Protein AF-Q90717-F1 (afdb_monomer_lite)

Secondary structure (DSSP, 8-state):
--EEETTEEE---SS---------S-HHHHHHHHHHHHHHHTSPP-------EEEEEETTEEEEE-

Structure (mmCIF, N/CA/C/O backbone):
data_AF-Q90717-F1
#
_entry.id   AF-Q90717-F1
#
loop_
_atom_site.group_PDB
_atom_site.id
_atom_site.type_symbol
_atom_site.label_atom_id
_atom_site.label_alt_id
_atom_site.label_comp_id
_atom_site.label_asym_id
_a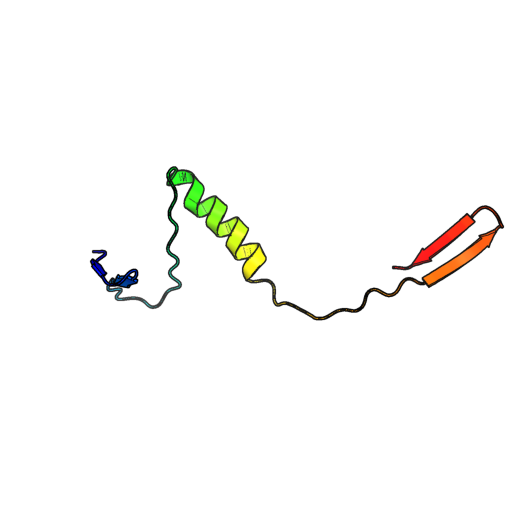tom_site.label_entity_id
_atom_site.label_seq_id
_atom_site.pdbx_PDB_ins_code
_atom_site.Cartn_x
_atom_site.Cartn_y
_atom_site.Cartn_z
_atom_site.occupancy
_atom_site.B_iso_or_equiv
_atom_site.auth_seq_id
_atom_site.auth_comp_id
_atom_site.auth_asym_id
_atom_site.auth_atom_id
_atom_site.pdbx_PDB_model_num
ATOM 1 N N . PRO A 1 1 ? 13.382 -2.047 -20.541 1.00 86.94 1 PRO A N 1
ATOM 2 C CA . PRO A 1 1 ? 12.274 -2.102 -21.529 1.00 86.94 1 PRO A CA 1
ATOM 3 C C . PRO A 1 1 ? 11.051 -2.739 -20.860 1.00 86.94 1 PRO A C 1
ATOM 5 O O . PRO A 1 1 ? 11.246 -3.665 -20.076 1.00 86.94 1 PRO A O 1
ATOM 8 N N . LEU A 1 2 ? 9.843 -2.228 -21.119 1.00 91.19 2 LEU A N 1
ATOM 9 C CA . LEU A 1 2 ? 8.588 -2.794 -20.611 1.00 91.19 2 LEU A CA 1
ATOM 10 C C . LEU A 1 2 ? 7.903 -3.560 -21.745 1.00 91.19 2 LEU A C 1
ATOM 12 O O . LEU A 1 2 ? 7.676 -2.989 -22.810 1.00 91.19 2 LEU A O 1
ATOM 16 N N . THR A 1 3 ? 7.602 -4.838 -21.527 1.00 94.50 3 THR A N 1
ATOM 17 C CA . THR A 1 3 ? 6.865 -5.668 -22.491 1.00 94.50 3 THR A CA 1
ATOM 18 C C . THR A 1 3 ? 5.470 -5.930 -21.949 1.00 94.50 3 THR A C 1
ATOM 20 O O . THR A 1 3 ? 5.339 -6.433 -20.834 1.00 94.50 3 THR A O 1
ATOM 23 N N . PHE A 1 4 ? 4.444 -5.593 -22.726 1.00 93.25 4 PHE A N 1
ATOM 24 C CA . PHE A 1 4 ? 3.043 -5.767 -22.353 1.00 93.25 4 PHE A CA 1
ATOM 25 C C . PHE A 1 4 ? 2.491 -7.027 -23.018 1.00 93.25 4 PHE A C 1
ATOM 27 O O . PHE A 1 4 ? 2.578 -7.171 -24.237 1.00 93.25 4 PHE A O 1
ATOM 34 N N . SER A 1 5 ? 1.952 -7.949 -22.227 1.00 94.81 5 SER A N 1
ATOM 35 C CA . SER A 1 5 ? 1.319 -9.177 -22.718 1.00 94.81 5 SER A CA 1
ATOM 36 C C . SER A 1 5 ? 0.330 -9.681 -21.677 1.00 94.81 5 SER A C 1
ATOM 38 O O . SER A 1 5 ? 0.675 -9.719 -20.500 1.00 94.81 5 SER A O 1
ATOM 40 N N . ASN A 1 6 ? -0.859 -10.120 -22.099 1.00 91.88 6 ASN A N 1
ATOM 41 C CA . ASN A 1 6 ? -1.883 -10.712 -21.223 1.00 91.88 6 ASN A CA 1
ATOM 42 C C . ASN A 1 6 ? -2.175 -9.866 -19.966 1.00 91.88 6 ASN A C 1
ATOM 44 O O . ASN A 1 6 ? -2.093 -10.376 -18.851 1.00 91.88 6 ASN A O 1
ATOM 48 N N . ASP A 1 7 ? -2.416 -8.563 -20.140 1.00 91.69 7 ASP A N 1
ATOM 49 C CA . ASP A 1 7 ? -2.660 -7.602 -19.047 1.00 91.69 7 ASP A CA 1
ATOM 50 C C . ASP A 1 7 ? -1.544 -7.531 -17.983 1.00 91.69 7 ASP A C 1
ATOM 52 O O . ASP A 1 7 ? -1.733 -7.016 -16.882 1.00 91.69 7 ASP A O 1
ATOM 56 N N . CYS A 1 8 ? -0.347 -8.020 -18.319 1.00 93.00 8 CYS A N 1
ATOM 57 C CA . CYS A 1 8 ? 0.835 -8.018 -17.467 1.00 93.00 8 CYS A CA 1
ATOM 58 C C . CYS A 1 8 ? 1.968 -7.195 -18.091 1.00 93.00 8 CYS A C 1
ATOM 60 O O . CYS A 1 8 ? 2.087 -7.073 -19.314 1.00 93.00 8 CYS A O 1
ATOM 62 N N . VAL A 1 9 ? 2.855 -6.685 -17.232 1.00 96.00 9 VAL A N 1
ATOM 63 C CA . VAL A 1 9 ? 4.065 -5.955 -17.632 1.00 96.00 9 VAL A CA 1
ATOM 64 C C . VAL A 1 9 ? 5.303 -6.753 -17.229 1.00 96.00 9 VAL A C 1
ATOM 66 O O . VAL A 1 9 ? 5.500 -7.052 -16.054 1.00 96.00 9 VAL A O 1
ATOM 69 N N . SER A 1 10 ? 6.155 -7.076 -18.202 1.00 94.75 10 SER A N 1
ATOM 70 C CA . SER A 1 10 ? 7.416 -7.804 -18.006 1.00 94.75 10 SER A CA 1
ATOM 71 C C . SER A 1 10 ? 8.629 -6.892 -18.192 1.00 94.75 10 SER A C 1
ATOM 73 O O . SER A 1 10 ? 8.713 -6.153 -19.178 1.00 94.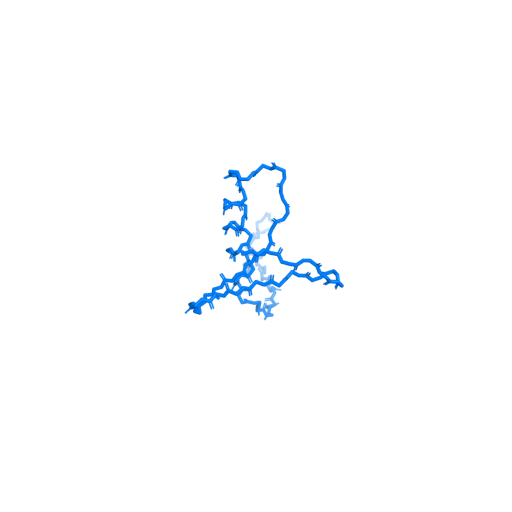75 10 SER A O 1
ATOM 75 N N . PHE A 1 11 ? 9.587 -6.964 -17.264 1.00 95.88 11 PHE A N 1
ATOM 76 C CA . PHE A 1 11 ? 10.856 -6.231 -17.312 1.00 95.88 11 PHE A CA 1
ATOM 77 C C . PHE A 1 11 ? 11.973 -6.993 -16.583 1.00 95.88 11 PHE A C 1
ATOM 79 O O . PHE A 1 11 ? 11.710 -7.847 -15.741 1.00 95.88 11 PHE A O 1
ATOM 86 N N . THR A 1 12 ? 13.230 -6.678 -16.902 1.00 95.69 12 THR A N 1
ATOM 87 C CA . THR A 1 12 ? 14.424 -7.285 -16.289 1.00 95.69 12 THR A CA 1
ATOM 88 C C . THR A 1 12 ? 15.133 -6.286 -15.374 1.00 95.69 12 THR A C 1
ATOM 90 O O . THR A 1 12 ? 15.350 -5.142 -15.773 1.00 95.69 12 THR A O 1
ATOM 93 N N . THR A 1 13 ? 15.544 -6.719 -14.179 1.00 95.62 13 THR A N 1
ATOM 94 C CA . THR A 1 13 ? 16.373 -5.946 -13.237 1.00 95.62 13 THR A CA 1
ATOM 95 C C . THR A 1 13 ? 17.550 -6.796 -12.763 1.00 95.62 13 THR A C 1
ATOM 97 O O . THR A 1 13 ? 17.394 -7.993 -12.541 1.00 95.62 13 THR A O 1
ATOM 100 N N . ASN A 1 14 ? 18.717 -6.178 -12.582 1.00 96.69 14 ASN A N 1
ATOM 101 C CA . ASN A 1 14 ? 19.905 -6.841 -12.028 1.00 96.69 14 ASN A CA 1
ATOM 102 C C . ASN A 1 14 ? 19.992 -6.706 -10.498 1.00 96.69 14 ASN A C 1
ATOM 104 O O . ASN A 1 14 ? 20.931 -7.209 -9.886 1.00 96.69 14 ASN A O 1
ATOM 108 N N . VAL A 1 15 ? 19.045 -5.990 -9.885 1.00 97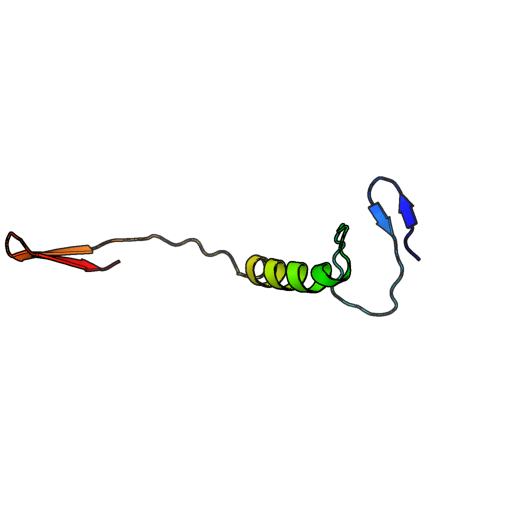.19 15 VAL A N 1
ATOM 109 C CA . VAL A 1 15 ? 18.996 -5.732 -8.443 1.00 97.19 15 VAL A CA 1
ATOM 110 C C . VAL A 1 15 ? 17.639 -6.112 -7.866 1.00 97.19 15 VAL A C 1
ATOM 112 O O . VAL A 1 15 ? 16.596 -5.879 -8.486 1.00 97.19 15 VAL A O 1
ATOM 115 N N . SER A 1 16 ? 17.661 -6.661 -6.654 1.00 96.38 16 SER A N 1
ATOM 116 C CA . SER A 1 16 ? 16.462 -6.939 -5.867 1.00 96.38 16 SER A CA 1
ATOM 117 C C . SER A 1 16 ? 15.963 -5.652 -5.217 1.00 96.38 16 SER A C 1
ATOM 119 O O . SER A 1 16 ? 16.648 -5.064 -4.382 1.00 96.38 16 SER A O 1
ATOM 121 N N . ALA A 1 17 ? 14.765 -5.218 -5.596 1.00 96.75 17 ALA A N 1
ATOM 122 C CA . ALA A 1 17 ? 14.119 -4.025 -5.064 1.00 96.75 17 ALA A CA 1
ATOM 123 C C . ALA A 1 17 ? 12.595 -4.212 -5.022 1.00 96.75 17 ALA A C 1
ATOM 125 O O . ALA A 1 17 ? 12.061 -5.222 -5.485 1.00 96.75 17 ALA A O 1
ATOM 126 N N . ARG A 1 18 ? 11.890 -3.234 -4.447 1.00 95.12 18 ARG A N 1
ATOM 127 C CA . ARG A 1 18 ? 10.426 -3.165 -4.488 1.00 95.12 18 ARG A CA 1
ATOM 128 C C . ARG A 1 18 ? 10.013 -2.377 -5.722 1.00 95.12 18 ARG A C 1
ATOM 130 O O . ARG A 1 18 ? 10.495 -1.267 -5.924 1.00 95.12 18 ARG A O 1
ATOM 137 N N . PHE A 1 19 ? 9.121 -2.951 -6.516 1.00 95.31 19 PHE A N 1
ATOM 138 C CA . PHE A 1 19 ? 8.607 -2.338 -7.734 1.00 95.31 19 PHE A CA 1
ATOM 139 C C . PHE A 1 19 ? 7.104 -2.150 -7.604 1.00 95.31 19 PHE A C 1
ATOM 141 O O . PHE A 1 19 ? 6.410 -3.019 -7.079 1.00 95.31 19 PHE A O 1
ATOM 148 N N . TRP A 1 20 ? 6.611 -1.019 -8.092 1.00 95.12 20 TRP A N 1
ATOM 149 C CA . TRP A 1 20 ? 5.189 -0.729 -8.141 1.00 95.12 20 TRP A CA 1
ATOM 150 C C . TRP A 1 20 ? 4.883 0.021 -9.437 1.00 95.12 20 TRP A C 1
ATOM 152 O O . TRP A 1 20 ? 5.637 0.910 -9.830 1.00 95.12 20 TRP A O 1
ATOM 162 N N . LEU A 1 21 ? 3.819 -0.392 -10.125 1.00 93.81 21 LEU A N 1
ATOM 163 C CA . LEU A 1 21 ? 3.342 0.240 -11.350 1.00 93.81 21 LEU A CA 1
ATOM 164 C C . LEU A 1 21 ? 2.241 1.232 -10.977 1.00 93.81 21 LEU A C 1
ATOM 166 O O . LEU A 1 21 ? 1.315 0.875 -10.251 1.00 93.81 21 LEU A O 1
ATOM 170 N N . ALA A 1 22 ? 2.346 2.457 -11.479 1.00 93.19 22 ALA A N 1
ATOM 171 C CA . ALA A 1 22 ? 1.348 3.500 -11.299 1.00 93.19 22 ALA A CA 1
ATOM 172 C C . ALA A 1 22 ? 1.009 4.098 -12.665 1.00 93.19 22 ALA A C 1
ATOM 174 O O . ALA A 1 22 ? 1.911 4.465 -13.417 1.00 93.19 22 ALA A O 1
ATOM 175 N N . ASP A 1 23 ? -0.283 4.180 -12.971 1.00 91.94 23 ASP A N 1
ATOM 176 C CA . ASP A 1 23 ? -0.792 4.850 -14.163 1.00 91.94 23 ASP A CA 1
ATOM 177 C C . ASP A 1 23 ? -1.302 6.240 -13.765 1.00 91.94 23 ASP A C 1
ATOM 179 O O . ASP A 1 23 ? -2.198 6.373 -12.927 1.00 91.94 23 ASP A O 1
ATOM 183 N N . CYS A 1 24 ? -0.652 7.287 -14.273 1.00 90.94 24 CYS A N 1
ATOM 184 C CA . CYS A 1 24 ? -0.911 8.677 -13.907 1.00 90.94 24 CYS A CA 1
ATOM 185 C C . CYS A 1 24 ? -0.663 9.590 -15.111 1.00 90.94 24 CYS A C 1
ATOM 187 O O . CYS A 1 24 ? 0.398 9.524 -15.729 1.00 90.94 24 CYS A O 1
ATOM 189 N N . HIS A 1 25 ? -1.568 10.538 -15.369 1.00 89.38 25 HIS A N 1
ATOM 190 C CA . HIS A 1 25 ? -1.335 11.578 -16.379 1.00 89.38 25 HIS A CA 1
ATOM 191 C C . HIS A 1 25 ? -0.233 12.573 -15.963 1.00 89.38 25 HIS A C 1
ATOM 193 O O . HIS A 1 25 ? 0.486 13.091 -16.815 1.00 89.38 25 HIS A O 1
ATOM 199 N N . GLN A 1 26 ? -0.070 12.830 -14.658 1.00 89.25 26 GLN A N 1
ATOM 200 C CA . GLN A 1 26 ? 0.898 13.790 -14.120 1.00 89.25 26 GLN A CA 1
ATOM 201 C C . GLN A 1 26 ? 2.069 13.083 -13.417 1.00 89.25 26 GLN A C 1
ATOM 203 O O . GLN A 1 26 ? 2.044 12.831 -12.215 1.00 89.25 26 GLN A O 1
ATOM 208 N N . VAL A 1 27 ? 3.131 12.802 -14.178 1.00 89.62 27 VAL A N 1
ATOM 209 C CA . VAL A 1 27 ? 4.294 12.001 -13.736 1.00 89.62 27 VAL A CA 1
ATOM 210 C C . VAL A 1 27 ? 5.029 12.601 -12.525 1.00 89.62 27 VAL A C 1
ATOM 212 O O . VAL A 1 27 ? 5.577 11.870 -11.702 1.00 89.62 27 VAL A O 1
ATOM 215 N N . LEU A 1 28 ? 5.033 13.932 -12.384 1.00 89.69 28 LEU A N 1
ATOM 216 C CA . LEU A 1 28 ? 5.715 14.622 -11.279 1.00 89.69 28 LEU A CA 1
ATOM 217 C C . LEU A 1 28 ? 5.063 14.358 -9.914 1.00 89.69 28 LEU A C 1
ATOM 219 O O . LEU A 1 28 ? 5.753 14.348 -8.897 1.00 89.69 28 LEU A O 1
ATOM 223 N N . GLU A 1 29 ? 3.750 14.125 -9.882 1.00 91.75 29 GLU A N 1
ATOM 224 C CA . GLU A 1 29 ? 3.014 13.877 -8.637 1.00 91.75 29 GLU A CA 1
ATOM 225 C C . GLU A 1 29 ? 3.000 12.398 -8.245 1.00 91.75 29 GLU A C 1
ATOM 227 O O . GLU A 1 29 ? 2.804 12.078 -7.072 1.00 91.75 29 GLU A O 1
ATOM 232 N N . THR A 1 30 ? 3.268 11.491 -9.191 1.00 93.50 30 THR A N 1
ATOM 233 C CA . THR A 1 30 ? 3.180 10.039 -8.994 1.00 93.50 30 THR A CA 1
ATOM 234 C C . THR A 1 30 ? 3.993 9.556 -7.795 1.00 93.50 30 THR A C 1
ATOM 236 O O . THR A 1 30 ? 3.499 8.750 -7.013 1.00 93.50 30 THR A O 1
ATOM 239 N N . VAL A 1 31 ? 5.210 10.070 -7.589 1.00 93.25 31 VAL A N 1
ATOM 240 C CA . VAL A 1 31 ? 6.055 9.679 -6.443 1.00 93.25 31 VAL A CA 1
ATOM 241 C C . VAL A 1 31 ? 5.464 10.163 -5.115 1.00 93.25 31 VAL A C 1
ATOM 243 O O . VAL A 1 31 ? 5.498 9.435 -4.121 1.00 93.25 31 VAL A O 1
ATOM 246 N N . GLY A 1 32 ? 4.902 11.375 -5.090 1.00 93.81 32 GLY A N 1
ATOM 247 C CA . GLY A 1 32 ? 4.258 11.941 -3.904 1.00 93.81 32 GLY A CA 1
ATOM 248 C C . GLY A 1 32 ? 3.014 11.147 -3.510 1.00 93.81 32 GLY A C 1
ATOM 249 O O . GLY A 1 32 ? 2.908 10.703 -2.365 1.00 93.81 32 GLY A O 1
ATOM 250 N N . LEU A 1 33 ? 2.135 10.888 -4.481 1.00 93.44 33 LEU A N 1
ATOM 251 C CA . LEU A 1 33 ? 0.931 10.074 -4.297 1.00 93.44 33 LEU A CA 1
ATOM 252 C C . LEU A 1 33 ? 1.285 8.644 -3.877 1.00 93.44 33 LEU A C 1
ATOM 254 O O . LEU A 1 33 ? 0.732 8.131 -2.906 1.00 93.44 33 LEU A O 1
ATOM 258 N N . ALA A 1 34 ? 2.264 8.024 -4.540 1.00 95.56 34 ALA A N 1
ATOM 259 C CA . ALA A 1 34 ? 2.734 6.690 -4.192 1.00 95.56 34 ALA A CA 1
ATOM 260 C C . ALA A 1 34 ? 3.287 6.632 -2.761 1.00 95.56 34 ALA A C 1
ATOM 262 O O . ALA A 1 34 ? 3.032 5.674 -2.038 1.00 95.56 34 ALA A O 1
ATOM 263 N N . THR A 1 35 ? 4.004 7.670 -2.323 1.00 94.88 35 THR A N 1
ATOM 264 C CA . THR A 1 35 ? 4.541 7.753 -0.958 1.00 94.88 35 THR A CA 1
ATOM 265 C C . THR A 1 35 ? 3.428 7.876 0.079 1.00 94.88 35 THR A C 1
ATOM 267 O O . THR A 1 35 ? 3.483 7.205 1.110 1.00 94.88 35 THR A O 1
ATOM 270 N N . GLN A 1 36 ? 2.424 8.718 -0.175 1.00 95.06 36 GLN A N 1
ATOM 271 C CA . GLN A 1 36 ? 1.263 8.858 0.708 1.00 95.06 36 GLN A CA 1
ATOM 272 C C . GLN A 1 36 ? 0.500 7.537 0.820 1.00 95.06 36 GLN A C 1
ATOM 274 O O . GLN A 1 36 ? 0.243 7.068 1.924 1.00 95.06 36 GLN A O 1
ATOM 279 N N . L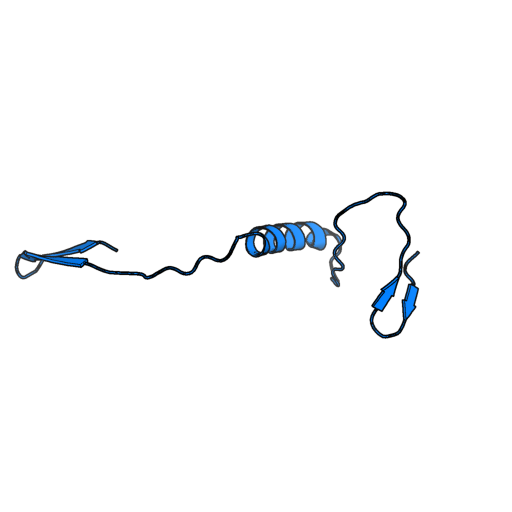EU A 1 37 ? 0.226 6.898 -0.316 1.00 95.69 37 LEU A N 1
ATOM 280 C CA . LEU A 1 37 ? -0.500 5.634 -0.367 1.00 95.69 37 LEU A CA 1
ATOM 281 C C . LEU A 1 37 ? 0.288 4.509 0.321 1.00 95.69 37 LEU A C 1
ATOM 283 O O . LEU A 1 37 ? -0.256 3.768 1.138 1.00 95.69 37 LEU A O 1
ATOM 287 N N . TYR A 1 38 ? 1.590 4.414 0.054 1.00 96.75 38 TYR A N 1
ATOM 288 C CA . TYR A 1 38 ? 2.455 3.412 0.669 1.00 96.75 38 TYR A CA 1
ATOM 289 C C . TYR A 1 38 ? 2.498 3.537 2.198 1.00 96.75 38 TYR A C 1
ATOM 291 O O . TYR A 1 38 ? 2.483 2.512 2.875 1.00 96.75 38 TYR A O 1
ATOM 299 N N . ARG A 1 39 ? 2.508 4.762 2.749 1.00 96.25 39 ARG A N 1
ATOM 300 C CA . ARG A 1 39 ? 2.475 4.992 4.208 1.00 96.25 39 ARG A CA 1
ATOM 301 C C . ARG A 1 39 ? 1.233 4.403 4.871 1.00 96.25 39 ARG A C 1
ATOM 303 O O . ARG A 1 39 ? 1.361 3.854 5.957 1.00 96.25 39 ARG A O 1
ATOM 310 N N . GLU A 1 40 ? 0.078 4.485 4.220 1.00 95.38 40 GLU A N 1
ATOM 311 C CA . GLU A 1 40 ? -1.166 3.905 4.737 1.00 95.38 40 GLU A CA 1
ATOM 312 C C . GLU A 1 40 ? -1.195 2.379 4.568 1.00 95.38 40 GLU A C 1
ATOM 314 O O . GLU A 1 40 ? -1.564 1.654 5.488 1.00 95.38 40 GLU A O 1
ATOM 319 N N . LEU A 1 41 ? -0.753 1.861 3.416 1.00 95.50 41 LEU A N 1
ATOM 320 C CA . LEU A 1 41 ? -0.800 0.421 3.125 1.00 95.50 41 LEU A CA 1
ATOM 321 C C . LEU A 1 41 ? 0.146 -0.428 3.973 1.00 95.50 41 LEU A C 1
ATOM 323 O O . LEU A 1 41 ? -0.115 -1.612 4.177 1.00 95.50 41 LEU A O 1
ATOM 327 N N . ILE A 1 42 ? 1.269 0.134 4.419 1.00 96.56 42 ILE A N 1
ATOM 328 C CA . ILE A 1 42 ? 2.239 -0.624 5.221 1.00 96.56 42 ILE A CA 1
ATOM 329 C C . ILE A 1 42 ? 1.783 -0.813 6.668 1.00 96.56 42 ILE A C 1
ATOM 331 O O . ILE A 1 42 ? 2.397 -1.597 7.396 1.00 96.56 42 ILE A O 1
ATOM 335 N N . CYS A 1 43 ? 0.749 -0.085 7.100 1.00 95.62 43 CYS A N 1
ATOM 336 C CA . CYS A 1 43 ? 0.189 -0.210 8.434 1.00 95.62 43 CYS A CA 1
ATOM 337 C C . CYS A 1 43 ? -0.347 -1.630 8.627 1.00 95.62 43 CYS A C 1
ATOM 339 O O . CYS A 1 43 ? -1.256 -2.076 7.929 1.00 95.62 43 CYS A O 1
ATOM 341 N N . VAL A 1 44 ? 0.227 -2.350 9.590 1.00 96.19 44 VAL A N 1
ATOM 342 C CA . VAL A 1 44 ? -0.216 -3.706 9.920 1.00 96.19 44 VAL A CA 1
ATOM 343 C C . VAL A 1 44 ? -1.633 -3.619 10.497 1.00 96.19 44 VAL A C 1
ATOM 345 O O . VAL A 1 44 ? -1.834 -2.907 11.485 1.00 96.19 44 VAL A O 1
ATOM 348 N N . PRO A 1 45 ? -2.627 -4.314 9.917 1.00 95.44 45 PRO A N 1
ATOM 349 C CA . PRO A 1 45 ? -3.989 -4.259 10.420 1.00 95.44 45 PRO A CA 1
ATOM 350 C C . PRO A 1 45 ? -4.099 -5.046 11.729 1.00 95.44 45 PRO A C 1
ATOM 352 O O . PRO A 1 45 ? -3.775 -6.233 11.786 1.00 95.44 45 PRO A O 1
ATOM 355 N N . TYR A 1 46 ? -4.606 -4.393 12.774 1.00 94.50 46 TYR A N 1
ATOM 356 C CA . TYR A 1 46 ? -4.910 -5.021 14.059 1.00 94.50 46 TYR A CA 1
ATOM 357 C C . TYR A 1 46 ? -6.413 -5.009 14.317 1.00 94.50 46 TYR A C 1
ATOM 359 O O . TYR A 1 46 ? -7.093 -4.011 14.088 1.00 94.50 46 TYR A O 1
ATOM 367 N N . MET A 1 47 ? -6.929 -6.120 14.838 1.00 95.25 47 MET A N 1
ATOM 368 C CA . MET A 1 47 ? -8.320 -6.212 15.273 1.00 95.25 47 MET A CA 1
ATOM 369 C C . MET A 1 47 ? -8.429 -5.669 16.696 1.00 95.25 47 MET A C 1
ATOM 371 O O . MET A 1 47 ? -7.851 -6.235 17.624 1.00 95.25 47 MET A O 1
ATOM 375 N N . ALA A 1 48 ? -9.173 -4.581 16.871 1.00 93.00 48 ALA A N 1
ATOM 376 C CA . ALA A 1 48 ? -9.380 -3.934 18.162 1.00 93.00 48 ALA A CA 1
ATOM 377 C C . ALA A 1 48 ? -10.872 -3.853 18.511 1.00 93.00 48 ALA A C 1
ATOM 379 O O . ALA A 1 48 ? -11.737 -3.862 17.635 1.00 93.00 48 ALA A O 1
ATOM 380 N N . LYS A 1 49 ? -11.170 -3.768 19.810 1.00 91.62 49 LYS A N 1
ATOM 381 C CA . LYS A 1 49 ? -12.507 -3.451 20.324 1.00 91.62 49 LYS A CA 1
ATOM 382 C C . LYS A 1 49 ? -12.463 -2.062 20.947 1.00 91.62 49 LYS A C 1
ATOM 384 O O . LYS A 1 49 ? -11.639 -1.826 21.825 1.00 91.62 49 LYS A O 1
ATOM 389 N N . PHE A 1 50 ? -13.360 -1.181 20.522 1.00 92.94 50 PHE A N 1
ATOM 390 C CA . PHE A 1 50 ? -13.569 0.117 21.161 1.00 92.94 50 PHE A CA 1
ATOM 391 C C . PHE A 1 50 ? -14.585 -0.055 22.291 1.00 92.94 50 PHE A C 1
ATOM 393 O O . PHE A 1 50 ? -15.689 -0.550 22.056 1.00 92.94 50 PHE A O 1
ATOM 400 N N . VAL A 1 51 ? -14.207 0.302 23.518 1.00 93.25 51 VAL A N 1
ATOM 401 C CA . VAL A 1 51 ? -15.050 0.156 24.711 1.00 93.25 51 VAL A CA 1
ATOM 402 C C . VAL A 1 51 ? -15.121 1.505 25.405 1.00 93.25 51 VAL A C 1
ATOM 404 O O . VAL A 1 51 ? -14.097 2.034 25.810 1.00 93.25 51 VAL A O 1
ATOM 407 N N . ILE A 1 52 ? -16.329 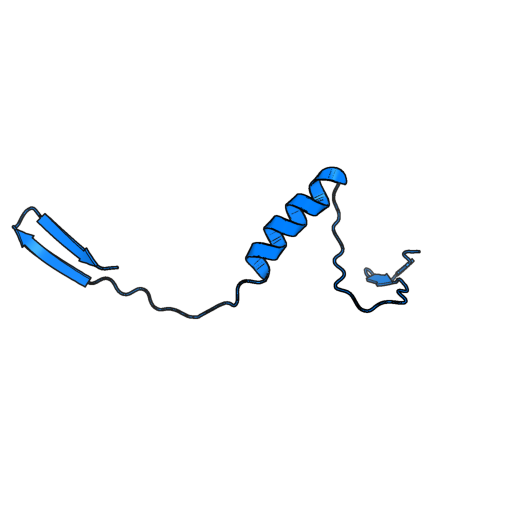2.048 25.559 1.00 93.56 52 ILE A N 1
ATOM 408 C CA . ILE A 1 52 ? -16.543 3.358 26.180 1.00 93.56 52 ILE A CA 1
ATOM 409 C C . ILE A 1 52 ? -17.091 3.159 27.593 1.00 93.56 52 ILE A C 1
ATOM 411 O O . ILE A 1 52 ? -18.095 2.471 27.786 1.00 93.56 52 ILE A O 1
ATOM 415 N N . PHE A 1 53 ? -16.460 3.801 28.572 1.00 89.94 53 PHE A N 1
ATOM 416 C CA . PHE A 1 53 ? -16.933 3.878 29.952 1.00 89.94 53 PHE A CA 1
ATOM 417 C C . PHE A 1 53 ? -17.472 5.278 30.243 1.00 89.94 53 PHE A C 1
ATOM 419 O O . PHE A 1 53 ? -16.865 6.274 29.858 1.00 89.94 53 PHE A O 1
ATOM 426 N N . ALA A 1 54 ? -18.588 5.362 30.964 1.00 90.62 54 ALA A N 1
ATOM 427 C CA . ALA A 1 54 ? -19.207 6.625 31.352 1.00 90.62 54 ALA A CA 1
ATOM 428 C C . ALA A 1 54 ? -19.413 6.684 32.868 1.00 90.62 54 ALA A C 1
ATOM 430 O O . ALA A 1 54 ? -19.825 5.698 33.483 1.00 90.62 54 ALA A O 1
ATOM 431 N N . LYS A 1 55 ? -19.164 7.852 33.467 1.00 87.38 55 LYS A N 1
ATOM 432 C CA . LYS A 1 55 ? -19.516 8.153 34.860 1.00 87.38 55 LYS A CA 1
ATOM 433 C C . LYS A 1 55 ? -20.208 9.512 34.927 1.00 87.38 55 LYS A C 1
ATOM 435 O O . LYS A 1 55 ? -19.603 10.519 34.569 1.00 87.38 55 LYS A O 1
ATOM 440 N N . MET A 1 56 ? -21.451 9.551 35.403 1.00 86.69 56 MET A N 1
ATOM 441 C CA . MET A 1 56 ? -22.100 10.810 35.786 1.00 86.69 56 MET A CA 1
ATOM 442 C C . MET A 1 56 ? -21.605 11.221 37.170 1.00 86.69 56 MET A C 1
ATOM 444 O O . MET A 1 56 ? -21.744 10.452 38.123 1.00 86.69 56 MET A O 1
ATOM 448 N N . ASN A 1 57 ? -20.997 12.404 37.258 1.00 79.88 57 ASN A N 1
ATOM 449 C CA . ASN 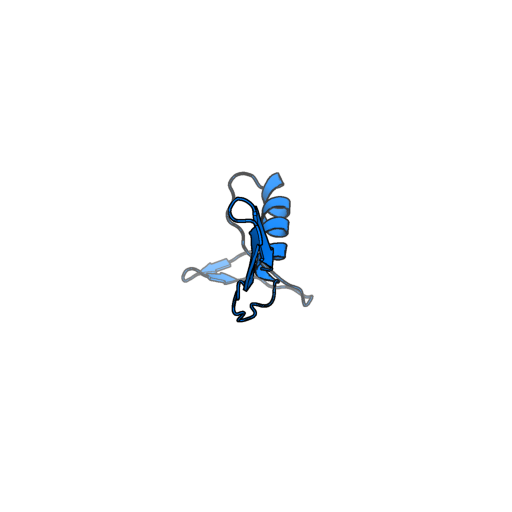A 1 57 ? -20.626 13.007 38.540 1.00 79.88 57 ASN A CA 1
ATOM 450 C C . ASN A 1 57 ? -21.732 13.953 39.035 1.00 79.88 57 ASN A C 1
ATOM 452 O O . ASN A 1 57 ? -21.965 14.001 40.235 1.00 79.88 57 ASN A O 1
ATOM 456 N N . ASP A 1 58 ? -22.450 14.605 38.114 1.00 85.31 58 ASP A N 1
ATOM 457 C CA . ASP A 1 58 ? -23.589 15.488 38.380 1.00 85.31 58 ASP A CA 1
ATOM 458 C C . ASP A 1 58 ? -24.705 15.246 37.344 1.00 85.31 58 ASP A C 1
ATOM 460 O O . ASP A 1 58 ? -24.434 14.727 36.259 1.00 85.31 58 ASP A O 1
ATOM 464 N N . PRO A 1 59 ? -25.971 15.625 37.610 1.00 78.75 59 PRO A N 1
ATOM 465 C CA . PRO A 1 59 ? -27.080 15.433 36.665 1.00 78.75 59 PRO A CA 1
ATOM 466 C C . PRO A 1 59 ? -26.894 16.153 35.317 1.00 78.75 59 PRO A C 1
ATOM 468 O O . PRO A 1 59 ? -27.567 15.806 34.349 1.00 78.75 59 PRO A O 1
ATOM 471 N N . VAL A 1 60 ? -25.985 17.132 35.249 1.00 84.06 60 VAL A N 1
ATOM 472 C CA . VAL A 1 60 ? -25.679 17.924 34.045 1.00 84.06 60 VAL A CA 1
ATOM 473 C C . VAL A 1 60 ? -24.304 17.570 33.452 1.00 84.06 60 VAL A C 1
ATOM 475 O O . VAL A 1 60 ? -24.049 17.886 32.293 1.00 84.06 60 VAL A O 1
ATOM 478 N N . GLU A 1 61 ? -23.429 16.876 34.195 1.00 79.12 61 GLU A N 1
ATOM 479 C CA . GLU A 1 61 ? -22.052 16.595 33.767 1.00 79.12 61 GLU A CA 1
ATOM 480 C C . GLU A 1 61 ? -21.700 15.099 33.845 1.00 79.12 61 GLU A C 1
ATOM 482 O O . GLU A 1 61 ? -21.855 14.426 34.871 1.00 79.12 61 GLU A O 1
ATOM 487 N N . SER A 1 62 ? -21.167 14.572 32.739 1.00 79.25 62 SER A N 1
ATOM 488 C CA . SER A 1 62 ? -20.685 13.194 32.643 1.00 79.25 62 SER A CA 1
ATOM 489 C C . SER A 1 62 ? -19.273 13.142 32.072 1.00 79.25 62 SER A C 1
ATOM 491 O O . SER A 1 62 ? -18.909 13.921 31.193 1.00 79.25 62 SER A O 1
ATOM 493 N N . ASN A 1 63 ? -18.472 12.208 32.580 1.00 83.62 63 ASN A N 1
ATOM 494 C CA . ASN A 1 63 ? -17.121 11.942 32.111 1.00 83.62 63 ASN A CA 1
ATOM 495 C C . ASN A 1 63 ? -17.118 10.649 31.287 1.00 83.62 63 ASN A C 1
ATOM 497 O O . ASN A 1 63 ? -17.551 9.600 31.776 1.00 83.62 63 ASN A O 1
ATOM 501 N N . LEU A 1 64 ? -16.629 10.734 30.051 1.00 88.81 64 LEU A N 1
ATOM 502 C CA . LEU A 1 64 ? -16.465 9.600 29.147 1.00 88.81 64 LEU A CA 1
ATOM 503 C C . LEU A 1 64 ? -14.987 9.218 29.055 1.00 88.81 64 LEU A C 1
ATOM 505 O O . LEU A 1 64 ? -14.121 10.084 28.934 1.00 88.81 64 LEU A O 1
ATOM 509 N N . ARG A 1 65 ? -14.708 7.915 29.079 1.00 84.50 65 ARG A N 1
ATOM 510 C CA . ARG A 1 65 ? -13.394 7.332 28.793 1.00 84.50 65 ARG A CA 1
ATOM 511 C C . ARG A 1 65 ? -13.551 6.386 27.612 1.00 84.50 65 ARG A C 1
ATOM 513 O O . ARG A 1 65 ? -14.279 5.400 27.729 1.00 84.50 65 ARG A O 1
ATOM 520 N N . CYS A 1 66 ? -12.948 6.747 26.488 1.00 80.44 66 CYS A N 1
ATOM 521 C CA . CYS A 1 66 ? -12.874 5.932 25.280 1.00 80.44 66 CYS A CA 1
ATOM 522 C C . CYS A 1 66 ? -11.706 4.941 25.313 1.00 80.44 66 CYS A C 1
ATOM 524 O O . CYS A 1 66 ? -10.785 5.132 26.142 1.00 80.44 66 CYS A O 1
#

Sequence (66 aa):
PLTFSNDCVSFTTNVSARFWLADCHQVLETVGLATQLYRELICVPYMAKFVIFAKMNDPVESNLRC

Foldseek 3Di:
DWDDDPNDTDDDDPDDDDDDDDDDPDPVCVVVVCVVVVVVVVDDDDDDDDDKDKDDPDPVDIDIDD

Organism: Gallus gallus (NCBI:txid9031)

Radius of gyration: 24.05 Å; chains: 1; bounding box: 47×29×61 Å

pLDDT: mean 91.86, std 4.84, range [78.75, 97.19]

InterPro domains:
  IPR040745 Ankyrin, UPA domain [PF17809] (44-66)
  IPR051165 Multifunctional Ankyrin Repeat Domain-Containing Protein [PTHR24123] (1-66)